Protein AF-A0A7S2QIE5-F1 (afdb_monomer_lite)

Structure (mmCIF, N/CA/C/O backbone):
data_AF-A0A7S2QIE5-F1
#
_entry.id   AF-A0A7S2QIE5-F1
#
loop_
_atom_site.group_PDB
_atom_site.id
_atom_site.type_symbol
_atom_site.label_atom_id
_atom_site.label_alt_id
_atom_site.label_comp_id
_atom_site.label_asym_id
_atom_site.label_entity_id
_atom_site.label_seq_id
_atom_site.pdbx_PDB_ins_code
_atom_site.Cartn_x
_atom_site.Cartn_y
_atom_site.Cartn_z
_atom_site.occupancy
_atom_site.B_iso_or_equiv
_atom_site.auth_seq_id
_atom_site.auth_comp_id
_atom_site.auth_asym_id
_atom_site.auth_atom_id
_atom_site.pdbx_PDB_model_num
ATOM 1 N N . GLY A 1 1 ? -18.202 -6.915 19.635 1.00 40.19 1 GLY A N 1
ATOM 2 C CA . GLY A 1 1 ? -18.181 -5.616 18.930 1.00 40.19 1 GLY A CA 1
ATOM 3 C C . GLY A 1 1 ? -17.105 -4.628 19.380 1.00 40.19 1 GLY A C 1
ATOM 4 O O . GLY A 1 1 ? -16.844 -3.708 18.628 1.00 40.19 1 GLY A O 1
ATOM 5 N N . SER A 1 2 ? -16.458 -4.774 20.550 1.00 41.25 2 SER A N 1
ATOM 6 C CA . SER A 1 2 ? -15.549 -3.734 21.092 1.00 41.25 2 SER A CA 1
ATOM 7 C C . SER A 1 2 ? -14.088 -3.796 20.584 1.00 41.25 2 SER A C 1
ATOM 9 O O . SER A 1 2 ? -13.378 -2.797 20.597 1.00 41.25 2 SER A O 1
ATOM 11 N N . MET A 1 3 ? -13.621 -4.942 20.061 1.00 35.19 3 MET A N 1
ATOM 12 C CA . MET A 1 3 ? -12.214 -5.102 19.637 1.00 35.19 3 MET A CA 1
ATOM 13 C C . MET A 1 3 ? -11.853 -4.457 18.288 1.00 35.19 3 MET A C 1
ATOM 15 O O . MET A 1 3 ? -10.676 -4.185 18.065 1.00 35.19 3 MET A O 1
ATOM 19 N N . CYS A 1 4 ? -12.815 -4.184 17.396 1.00 40.38 4 CYS A N 1
ATOM 20 C CA . CYS A 1 4 ? -12.514 -3.534 16.110 1.00 40.38 4 CYS A CA 1
ATOM 21 C C . CYS A 1 4 ? -12.055 -2.078 16.296 1.00 40.38 4 CYS A C 1
ATOM 23 O O . CYS A 1 4 ? -11.081 -1.665 15.674 1.00 40.38 4 CYS A O 1
ATOM 25 N N . CYS A 1 5 ? -12.675 -1.325 17.212 1.00 38.34 5 CYS A N 1
ATOM 26 C CA . CYS A 1 5 ? -12.341 0.088 17.418 1.00 38.34 5 CYS A CA 1
ATOM 27 C C . CYS A 1 5 ? -10.936 0.296 18.007 1.00 38.34 5 CYS A C 1
ATOM 29 O O . CYS A 1 5 ? -10.248 1.237 17.621 1.00 38.34 5 CYS A O 1
ATOM 31 N N . LEU A 1 6 ? -10.479 -0.589 18.904 1.00 41.75 6 LEU A N 1
ATOM 32 C CA . LEU A 1 6 ? -9.153 -0.451 19.521 1.00 41.75 6 LEU A CA 1
ATOM 33 C C . LEU A 1 6 ? -8.009 -0.731 18.528 1.00 41.75 6 LEU A C 1
ATOM 35 O O . LEU A 1 6 ? -6.950 -0.112 18.618 1.00 41.75 6 LEU A O 1
ATOM 39 N N . ARG A 1 7 ? -8.220 -1.641 17.564 1.00 53.22 7 ARG A N 1
ATOM 40 C CA . ARG A 1 7 ? -7.212 -1.986 16.545 1.00 53.22 7 ARG A CA 1
ATOM 41 C C . ARG A 1 7 ? -7.027 -0.873 15.510 1.00 53.22 7 ARG A C 1
ATOM 43 O O . ARG A 1 7 ? -5.888 -0.590 15.148 1.00 53.22 7 ARG A O 1
ATOM 50 N N . SER A 1 8 ? -8.101 -0.185 15.111 1.00 54.66 8 SER A N 1
ATOM 51 C CA . SER A 1 8 ? -7.998 0.981 14.217 1.00 54.66 8 SER A CA 1
ATOM 52 C C . SER A 1 8 ? -7.188 2.131 14.819 1.00 54.66 8 SER A C 1
ATOM 54 O O . SER A 1 8 ? -6.470 2.800 14.084 1.00 54.66 8 SER A O 1
ATOM 56 N N . ALA A 1 9 ? -7.251 2.351 16.137 1.00 56.84 9 ALA A N 1
ATOM 57 C CA . ALA A 1 9 ? -6.525 3.452 16.776 1.00 56.84 9 ALA A CA 1
ATOM 58 C C . ALA A 1 9 ? -4.995 3.270 16.718 1.00 56.84 9 ALA A C 1
ATOM 60 O O . ALA A 1 9 ? -4.270 4.216 16.418 1.00 56.84 9 ALA A O 1
ATOM 61 N N . LEU A 1 10 ? -4.498 2.047 16.941 1.00 59.31 10 LEU A N 1
ATOM 62 C CA . LEU A 1 10 ? -3.065 1.728 16.842 1.00 59.31 10 LEU A CA 1
ATOM 63 C C . LEU A 1 10 ? -2.545 1.828 15.400 1.00 59.31 10 LEU A C 1
ATOM 65 O O . LEU A 1 10 ? -1.467 2.377 15.172 1.00 59.31 10 LEU A O 1
ATOM 69 N N . LEU A 1 11 ? -3.328 1.348 14.428 1.00 63.69 11 LEU A N 1
ATOM 70 C CA . LEU A 1 11 ? -3.007 1.492 13.005 1.00 63.69 11 LEU A CA 1
ATOM 71 C C . LEU A 1 11 ? -2.996 2.964 12.574 1.00 63.69 11 LEU A C 1
ATOM 73 O O . LEU A 1 11 ? -2.089 3.363 11.851 1.00 63.69 11 LEU A O 1
ATOM 77 N N . GLY A 1 12 ? -3.913 3.791 13.086 1.00 63.12 12 GLY A N 1
ATOM 78 C CA . GLY A 1 12 ? -3.945 5.230 12.809 1.00 63.12 12 GLY A CA 1
ATOM 79 C C . GLY A 1 12 ? -2.652 5.957 13.199 1.00 63.12 12 GLY A C 1
ATOM 80 O O . GLY A 1 12 ? -2.097 6.695 12.387 1.00 63.12 12 GLY A O 1
ATOM 81 N N . VAL A 1 13 ? -2.112 5.687 14.394 1.00 67.81 13 VAL A N 1
ATOM 82 C CA . VAL A 1 13 ? -0.864 6.322 14.870 1.00 67.81 13 VAL A CA 1
ATOM 83 C C . VAL A 1 13 ? 0.352 5.888 14.043 1.00 67.81 13 VAL A C 1
ATOM 85 O O . VAL A 1 13 ? 1.230 6.700 13.740 1.00 67.81 13 VAL A O 1
ATOM 88 N N . LEU A 1 14 ? 0.416 4.611 13.650 1.00 67.56 14 LEU A N 1
ATOM 89 C CA . LEU A 1 14 ? 1.483 4.109 12.777 1.00 67.56 14 LEU A CA 1
ATOM 90 C C . LEU A 1 14 ? 1.396 4.717 11.374 1.00 67.56 14 LEU A C 1
ATOM 92 O O . LEU A 1 14 ? 2.421 5.074 10.793 1.00 67.56 14 LEU A O 1
ATOM 96 N N . VAL A 1 15 ? 0.178 4.881 10.858 1.00 67.50 15 V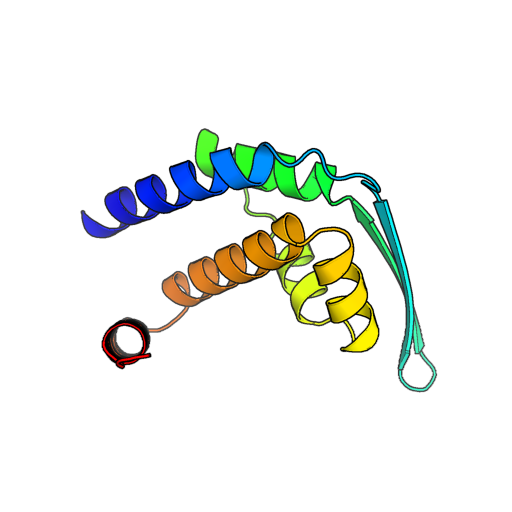AL A N 1
ATOM 97 C CA . VAL A 1 15 ? -0.081 5.497 9.555 1.00 67.50 15 VAL A CA 1
ATOM 98 C C . VAL A 1 15 ? 0.344 6.961 9.555 1.00 67.50 15 VAL A C 1
ATOM 100 O O . VAL A 1 15 ? 1.073 7.357 8.653 1.00 67.50 15 VAL A O 1
ATOM 103 N N . GLU A 1 16 ? -0.005 7.755 10.569 1.00 68.19 16 GLU A N 1
ATOM 104 C CA . GLU A 1 16 ? 0.434 9.159 10.650 1.00 68.19 16 GLU A CA 1
ATOM 105 C C . GLU A 1 16 ? 1.960 9.304 10.608 1.00 68.19 16 GLU A C 1
ATOM 107 O O . GLU A 1 16 ? 2.485 10.164 9.897 1.00 68.19 16 GLU A O 1
ATOM 112 N N . ARG A 1 17 ? 2.692 8.424 11.303 1.00 69.38 17 ARG A N 1
ATOM 113 C CA . ARG A 1 17 ? 4.163 8.433 11.263 1.00 69.38 17 ARG A CA 1
ATOM 114 C C . ARG A 1 17 ? 4.724 7.972 9.920 1.00 69.38 17 ARG A C 1
ATOM 116 O O . ARG A 1 17 ? 5.724 8.524 9.468 1.00 69.38 17 ARG A O 1
ATOM 123 N N . ALA A 1 18 ? 4.088 6.997 9.273 1.00 63.91 18 ALA A N 1
ATOM 124 C CA . ALA A 1 18 ? 4.491 6.523 7.950 1.00 63.91 18 ALA A CA 1
ATOM 125 C C . ALA A 1 18 ? 4.223 7.561 6.842 1.00 63.91 18 ALA A C 1
ATOM 127 O O . ALA A 1 18 ? 4.980 7.631 5.876 1.00 63.91 18 ALA A O 1
ATOM 128 N N . LEU A 1 19 ? 3.186 8.393 6.991 1.00 63.69 19 LEU A N 1
ATOM 129 C CA . LEU A 1 19 ? 2.831 9.460 6.045 1.00 63.69 19 LEU A CA 1
ATOM 130 C C . LEU A 1 19 ? 3.789 10.661 6.091 1.00 63.69 19 LEU A C 1
ATOM 132 O O . LEU A 1 19 ? 3.880 11.406 5.119 1.00 63.69 19 LEU A O 1
ATOM 136 N N . ALA A 1 20 ? 4.519 10.852 7.194 1.00 58.72 20 ALA A N 1
ATOM 137 C CA . ALA A 1 20 ? 5.486 11.942 7.338 1.00 58.72 20 ALA A CA 1
ATOM 138 C C . ALA A 1 20 ? 6.780 11.731 6.526 1.00 58.72 20 ALA A C 1
ATOM 140 O O . ALA A 1 20 ? 7.585 12.653 6.389 1.00 58.72 20 ALA A O 1
ATOM 141 N N . GLN A 1 21 ? 6.992 10.537 5.965 1.00 61.84 21 GLN A N 1
ATOM 142 C CA . GLN A 1 21 ? 8.075 10.290 5.020 1.00 61.84 21 GLN A CA 1
ATOM 143 C C . GLN A 1 21 ? 7.614 10.742 3.634 1.00 61.84 21 GLN A C 1
ATOM 145 O O . GLN A 1 21 ? 6.968 9.989 2.914 1.00 61.84 21 GLN A O 1
ATOM 150 N N . ALA A 1 22 ? 7.906 11.994 3.278 1.00 50.91 22 ALA A N 1
ATOM 151 C CA . ALA A 1 22 ? 7.654 12.527 1.943 1.00 50.91 22 ALA A CA 1
ATOM 152 C C . ALA A 1 22 ? 8.339 11.636 0.889 1.00 50.91 22 ALA A C 1
ATOM 154 O O . ALA A 1 22 ? 9.559 11.656 0.733 1.00 50.91 22 ALA A O 1
ATOM 155 N N . THR A 1 23 ? 7.559 10.805 0.199 1.00 58.75 23 THR A N 1
ATOM 156 C CA . THR A 1 23 ? 8.081 9.809 -0.741 1.00 58.75 23 THR A CA 1
ATOM 157 C C . THR A 1 23 ? 8.352 10.445 -2.093 1.00 58.75 23 THR A C 1
ATOM 159 O O . THR A 1 23 ? 7.424 10.731 -2.853 1.00 58.75 23 THR A O 1
ATOM 162 N N . TYR A 1 24 ? 9.634 10.662 -2.382 1.00 53.50 24 TYR A N 1
ATOM 163 C CA . TYR A 1 24 ? 10.138 10.929 -3.723 1.00 53.50 24 TYR A CA 1
ATOM 164 C C . TYR A 1 24 ? 11.049 9.758 -4.136 1.00 53.50 24 TYR A C 1
ATOM 166 O O . TYR A 1 24 ? 11.963 9.437 -3.376 1.00 53.50 24 TYR A O 1
ATOM 174 N N . PRO A 1 25 ? 10.838 9.115 -5.300 1.00 68.44 25 PRO A N 1
ATOM 175 C CA . PRO A 1 25 ? 9.814 9.415 -6.299 1.00 68.44 25 PRO A CA 1
ATOM 176 C C . PRO A 1 25 ? 8.402 9.016 -5.840 1.00 68.44 25 PRO A C 1
ATOM 178 O O . PRO A 1 25 ? 8.203 8.040 -5.119 1.00 68.44 25 PRO A O 1
ATOM 181 N N . SER A 1 26 ? 7.410 9.802 -6.258 1.00 82.50 26 SER A N 1
ATOM 182 C CA . SER A 1 26 ? 5.996 9.557 -5.954 1.00 82.50 26 SER A CA 1
ATOM 183 C C . SER A 1 26 ? 5.335 8.595 -6.939 1.00 82.50 26 SER A C 1
ATOM 185 O O . SER A 1 26 ? 4.263 8.076 -6.631 1.00 82.50 26 SER A O 1
ATOM 187 N N . GLU A 1 27 ? 5.953 8.350 -8.096 1.00 91.38 27 GLU A N 1
ATOM 188 C CA . GLU A 1 27 ? 5.454 7.485 -9.163 1.00 91.38 27 GLU A CA 1
ATOM 189 C C . GLU A 1 27 ? 6.499 6.435 -9.546 1.00 91.38 27 GLU A C 1
ATOM 191 O O . GLU A 1 27 ? 7.664 6.750 -9.780 1.00 91.38 27 GLU A O 1
ATOM 196 N N . PHE A 1 28 ? 6.055 5.186 -9.638 1.00 90.69 28 PHE A N 1
ATOM 197 C CA . PHE A 1 28 ? 6.853 4.037 -10.040 1.00 90.69 28 PHE A CA 1
ATOM 198 C C . PHE A 1 28 ? 6.231 3.415 -11.278 1.00 90.69 28 PHE A C 1
ATOM 200 O O . PHE A 1 28 ? 5.019 3.196 -11.315 1.00 90.69 28 PHE A O 1
ATOM 207 N N . ARG A 1 29 ? 7.050 3.104 -12.281 1.00 94.06 29 ARG A N 1
ATOM 208 C CA . ARG A 1 29 ? 6.612 2.401 -13.486 1.00 94.06 29 ARG A CA 1
ATOM 209 C C . ARG A 1 29 ? 7.288 1.041 -13.538 1.00 94.06 29 ARG A C 1
ATOM 211 O O . ARG A 1 29 ? 8.509 0.955 -13.517 1.00 94.06 29 ARG A O 1
ATOM 218 N N . PHE A 1 30 ? 6.477 0.000 -13.636 1.00 92.62 30 PHE A N 1
ATOM 219 C CA . PHE A 1 30 ? 6.915 -1.383 -13.705 1.00 92.62 30 PHE A CA 1
ATOM 220 C C . PHE A 1 30 ? 6.492 -1.966 -15.044 1.00 92.62 30 PHE A C 1
ATOM 222 O O . PHE A 1 30 ? 5.328 -1.855 -15.425 1.00 92.62 30 PHE A O 1
ATOM 229 N N . SER A 1 31 ? 7.439 -2.594 -15.732 1.00 94.00 31 SER A N 1
ATOM 230 C CA . SER A 1 31 ? 7.208 -3.308 -16.983 1.00 94.00 31 SER A CA 1
ATOM 231 C C . SER A 1 31 ? 7.841 -4.692 -16.879 1.00 94.00 31 SER A C 1
ATOM 233 O O . SER A 1 31 ? 9.063 -4.788 -16.741 1.00 94.00 31 SER A O 1
ATOM 235 N N . TRP A 1 32 ? 7.046 -5.757 -16.925 1.00 92.06 32 TRP A N 1
ATOM 236 C CA . TRP A 1 32 ? 7.561 -7.132 -16.948 1.00 92.06 32 TRP A CA 1
ATOM 237 C C . TRP A 1 32 ? 6.700 -8.016 -17.846 1.00 92.06 32 TRP A C 1
ATOM 239 O O . TRP A 1 32 ? 5.540 -7.710 -18.097 1.00 92.06 32 TRP A O 1
ATOM 249 N N . CYS A 1 33 ? 7.255 -9.128 -18.325 1.00 91.75 33 CYS A N 1
ATOM 250 C CA . CYS A 1 33 ? 6.516 -10.093 -19.136 1.00 91.75 33 CYS A CA 1
ATOM 251 C C . CYS A 1 33 ? 6.488 -11.464 -18.450 1.00 91.75 33 CYS A C 1
ATOM 253 O O . CYS A 1 33 ? 7.462 -11.866 -17.809 1.00 91.75 33 CYS A O 1
ATOM 255 N N . LEU A 1 34 ? 5.368 -12.173 -18.581 1.00 89.38 34 LEU A N 1
ATOM 256 C CA . LEU A 1 34 ? 5.166 -13.538 -18.102 1.00 89.38 34 LEU A CA 1
ATOM 257 C C . LEU A 1 34 ? 4.680 -14.391 -19.282 1.00 89.38 34 LEU A C 1
ATOM 259 O O . LEU A 1 34 ? 3.532 -14.295 -19.706 1.00 89.38 34 LEU A O 1
ATOM 263 N N . GLY A 1 35 ? 5.570 -15.212 -19.846 1.00 93.75 35 GLY A N 1
ATOM 264 C CA . GLY A 1 35 ? 5.279 -15.946 -21.080 1.00 93.75 35 GLY A CA 1
ATOM 265 C C . GLY A 1 35 ? 5.183 -15.006 -22.286 1.00 93.75 35 GLY A C 1
ATOM 266 O O . GLY A 1 35 ? 6.127 -14.273 -22.569 1.00 93.75 35 GLY A O 1
ATOM 267 N N . SER A 1 36 ? 4.054 -15.038 -22.998 1.00 96.31 36 SER A N 1
ATOM 268 C CA . SER A 1 36 ? 3.766 -14.163 -24.146 1.00 96.31 36 SER A CA 1
ATOM 269 C C . SER A 1 36 ? 3.079 -12.847 -23.771 1.00 96.31 36 SER A C 1
ATOM 271 O O . SER A 1 36 ? 2.832 -12.021 -24.646 1.00 96.31 36 SER A O 1
ATOM 273 N N . GLU A 1 37 ? 2.727 -12.659 -22.499 1.00 94.56 37 GLU A N 1
ATOM 274 C CA . GLU A 1 37 ? 2.014 -11.474 -22.027 1.00 94.56 37 GLU A CA 1
ATOM 275 C C . GLU A 1 37 ? 2.979 -10.494 -21.365 1.00 94.56 37 GLU A C 1
ATOM 277 O O . GLU A 1 37 ? 3.806 -10.887 -20.542 1.00 94.56 37 GLU A O 1
ATOM 282 N N . CYS A 1 38 ? 2.853 -9.212 -21.703 1.00 93.06 38 CYS A N 1
ATOM 283 C CA . CYS A 1 38 ? 3.614 -8.130 -21.090 1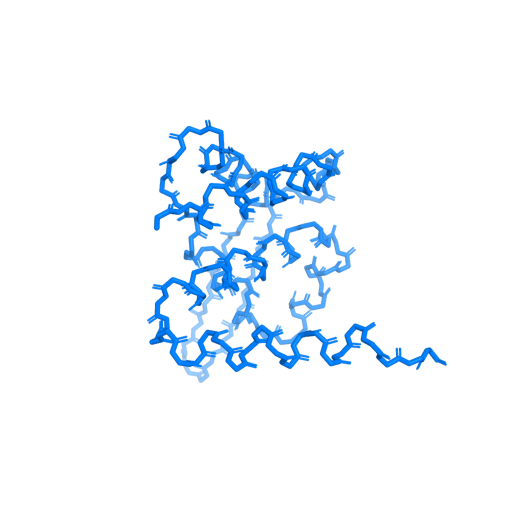.00 93.06 38 CYS A CA 1
ATOM 284 C C . CYS A 1 38 ? 2.682 -7.200 -20.316 1.00 93.06 38 CYS A C 1
ATOM 286 O O . CYS A 1 38 ? 1.595 -6.852 -20.775 1.00 93.06 38 CYS A O 1
ATOM 288 N N . TYR A 1 39 ? 3.134 -6.810 -19.133 1.00 90.38 39 TYR A N 1
ATOM 289 C CA . TYR A 1 39 ? 2.402 -6.030 -18.155 1.00 90.38 39 TYR A CA 1
ATOM 290 C C . TYR A 1 39 ? 3.140 -4.718 -17.929 1.00 90.38 39 TYR A C 1
ATOM 292 O O . TYR A 1 39 ? 4.285 -4.721 -17.484 1.00 90.38 39 TYR A O 1
ATOM 300 N N . ASP A 1 40 ? 2.459 -3.609 -18.207 1.00 94.31 40 ASP A N 1
ATOM 301 C CA . ASP A 1 40 ? 2.908 -2.257 -17.890 1.00 94.31 40 ASP A CA 1
ATOM 302 C C . ASP A 1 40 ? 1.980 -1.668 -16.829 1.00 94.31 40 ASP A C 1
ATOM 304 O O . ASP A 1 40 ? 0.775 -1.521 -17.051 1.00 94.31 40 ASP A O 1
ATOM 308 N N . HIS A 1 41 ? 2.528 -1.312 -15.671 1.00 92.44 41 HIS A N 1
ATOM 309 C CA . HIS A 1 41 ? 1.756 -0.699 -14.598 1.00 92.44 41 HIS A CA 1
ATOM 310 C C . HIS A 1 41 ? 2.504 0.479 -13.983 1.00 92.44 41 HIS A C 1
ATOM 312 O O . HIS A 1 41 ? 3.681 0.388 -13.643 1.00 92.44 41 HIS A O 1
ATOM 318 N N . THR A 1 42 ? 1.780 1.574 -13.764 1.00 94.19 42 THR A N 1
ATOM 319 C CA . THR A 1 42 ? 2.258 2.718 -12.982 1.00 94.19 42 THR A CA 1
ATOM 320 C C . THR A 1 42 ? 1.565 2.755 -11.623 1.00 94.19 42 THR A C 1
ATOM 322 O O . THR A 1 42 ? 0.340 2.638 -11.558 1.00 94.19 42 THR A O 1
ATOM 325 N N . ILE A 1 43 ? 2.326 2.912 -10.543 1.00 91.81 43 ILE A N 1
ATOM 326 C CA . ILE A 1 43 ? 1.810 3.117 -9.186 1.00 91.81 43 ILE A CA 1
ATOM 327 C C . ILE A 1 43 ? 2.222 4.506 -8.714 1.00 91.81 43 ILE A C 1
ATOM 329 O O . ILE A 1 43 ? 3.395 4.852 -8.783 1.00 91.81 43 ILE A O 1
ATOM 333 N N . SER A 1 44 ? 1.281 5.265 -8.153 1.00 92.25 44 SER A N 1
ATOM 334 C CA . SER A 1 44 ? 1.603 6.472 -7.390 1.00 92.25 44 SER A CA 1
ATOM 335 C C . SER A 1 44 ? 1.593 6.170 -5.889 1.00 92.25 44 SER A C 1
ATOM 337 O O . SER A 1 44 ? 0.531 5.937 -5.302 1.00 92.25 44 SER A O 1
ATOM 339 N N . ALA A 1 45 ? 2.770 6.177 -5.258 1.00 91.12 45 ALA A N 1
ATOM 340 C CA . ALA A 1 45 ? 2.919 5.965 -3.819 1.00 91.12 45 ALA A CA 1
ATOM 341 C C . ALA A 1 45 ? 2.241 7.079 -3.008 1.00 91.12 45 ALA A C 1
ATOM 343 O O . ALA A 1 45 ? 1.551 6.790 -2.031 1.00 91.12 45 ALA A O 1
ATOM 344 N N . ALA A 1 46 ? 2.343 8.330 -3.468 1.00 89.56 46 ALA A N 1
ATOM 345 C CA . ALA A 1 46 ? 1.668 9.465 -2.840 1.00 89.56 46 ALA A CA 1
ATOM 346 C C . ALA A 1 46 ? 0.138 9.306 -2.880 1.00 89.56 46 ALA A C 1
ATOM 348 O O . ALA A 1 46 ? -0.548 9.508 -1.877 1.00 89.56 46 ALA A O 1
ATOM 349 N N . HIS A 1 47 ? -0.419 8.875 -4.017 1.00 91.94 47 HIS A N 1
ATOM 350 C CA . HIS A 1 47 ? -1.860 8.646 -4.123 1.00 91.94 47 HIS A CA 1
ATOM 351 C C . HIS A 1 47 ? -2.321 7.483 -3.228 1.00 91.94 47 HIS A C 1
ATOM 353 O O . HIS A 1 47 ? -3.371 7.570 -2.588 1.00 91.94 47 HIS A O 1
ATOM 359 N N . PHE A 1 48 ? -1.531 6.412 -3.132 1.00 93.19 48 PHE A N 1
ATOM 360 C CA . PHE A 1 48 ? -1.811 5.302 -2.222 1.00 93.19 48 PHE A CA 1
ATOM 361 C C . PHE A 1 48 ? -1.837 5.748 -0.755 1.00 93.19 48 PHE A C 1
ATOM 363 O O . PHE A 1 48 ? -2.802 5.461 -0.045 1.00 93.19 48 PHE A O 1
ATOM 370 N N . GLN A 1 49 ? -0.831 6.513 -0.330 1.00 90.06 49 GLN A N 1
ATOM 371 C CA . GLN A 1 49 ? -0.743 7.097 1.009 1.00 90.06 49 GLN A CA 1
ATOM 372 C C . GLN A 1 49 ? -1.957 7.978 1.339 1.00 90.06 49 GLN A C 1
ATOM 374 O O . GLN A 1 49 ? -2.593 7.776 2.372 1.00 90.06 49 GLN A O 1
ATOM 379 N N . LEU A 1 50 ? -2.351 8.883 0.436 1.00 90.62 50 LEU A N 1
ATOM 380 C CA . LEU A 1 50 ? -3.543 9.724 0.615 1.00 90.62 50 LEU A CA 1
ATOM 381 C C . LEU A 1 50 ? -4.831 8.896 0.735 1.00 90.62 50 LEU A C 1
ATOM 383 O O . LEU A 1 50 ? -5.714 9.213 1.536 1.00 90.62 50 LEU A O 1
ATOM 387 N N . ARG A 1 51 ? -4.959 7.811 -0.038 1.00 93.94 51 ARG A N 1
ATOM 388 C CA . ARG A 1 51 ? -6.121 6.911 0.048 1.00 93.94 51 ARG A CA 1
ATOM 389 C C . ARG A 1 51 ? -6.152 6.131 1.354 1.00 93.94 51 ARG A C 1
ATOM 391 O O . ARG A 1 51 ? -7.233 5.971 1.915 1.00 93.94 51 ARG A O 1
ATOM 398 N N . ILE A 1 52 ? -4.998 5.689 1.847 1.00 92.06 52 ILE A N 1
ATOM 399 C CA . ILE A 1 52 ? -4.872 5.075 3.172 1.00 92.06 52 ILE A CA 1
ATOM 400 C C . ILE A 1 52 ? -5.245 6.073 4.267 1.00 92.06 52 ILE A C 1
ATOM 402 O O . ILE A 1 52 ? -6.058 5.753 5.131 1.00 92.06 52 ILE A O 1
ATOM 406 N N . GLN A 1 53 ? -4.718 7.296 4.205 1.00 89.75 53 GLN A N 1
ATOM 407 C CA . GLN A 1 53 ? -5.055 8.343 5.164 1.00 89.75 53 GLN A CA 1
ATOM 408 C C . GLN A 1 53 ? -6.567 8.576 5.197 1.00 89.75 53 GLN A C 1
ATOM 410 O O . GLN A 1 53 ? -7.174 8.606 6.263 1.00 89.75 53 GLN A O 1
ATOM 415 N N . ARG A 1 54 ? -7.200 8.672 4.024 1.00 92.56 54 ARG A N 1
ATOM 416 C CA . ARG A 1 54 ? -8.650 8.843 3.912 1.00 92.56 54 ARG A CA 1
ATOM 417 C C . ARG A 1 54 ? -9.430 7.619 4.412 1.00 92.56 54 ARG A C 1
ATOM 419 O O . ARG A 1 54 ? -10.500 7.790 4.991 1.00 92.56 54 ARG A O 1
ATOM 426 N N . TYR A 1 55 ? -8.921 6.402 4.210 1.00 93.88 55 TYR A N 1
ATOM 427 C CA . TYR A 1 55 ? -9.513 5.184 4.774 1.00 93.88 55 TYR A CA 1
ATOM 428 C C . TYR A 1 55 ? -9.572 5.265 6.302 1.00 93.88 55 TYR A C 1
ATOM 430 O O . TYR A 1 55 ? -10.658 5.141 6.861 1.00 93.88 55 TYR A O 1
ATOM 438 N N . TYR A 1 56 ? -8.457 5.574 6.966 1.00 89.75 56 TYR A N 1
ATOM 439 C CA . TYR A 1 56 ? -8.428 5.641 8.431 1.00 89.75 56 TYR A CA 1
ATOM 440 C C . TYR A 1 56 ? -9.097 6.894 9.011 1.00 89.75 56 TYR A C 1
ATOM 442 O O . TYR A 1 56 ? -9.681 6.817 10.087 1.00 89.75 56 TYR A O 1
ATOM 450 N N . ALA A 1 57 ? -9.059 8.032 8.312 1.00 89.62 57 ALA A N 1
ATOM 451 C CA . ALA A 1 57 ? -9.633 9.281 8.813 1.00 89.62 57 ALA A CA 1
ATOM 452 C C . ALA A 1 57 ? -11.163 9.344 8.684 1.00 89.62 57 ALA A C 1
ATOM 454 O O . ALA A 1 57 ? -11.831 9.878 9.565 1.00 89.62 57 ALA A O 1
ATOM 455 N N . VAL A 1 58 ? -11.726 8.844 7.576 1.00 94.38 58 VAL A N 1
ATOM 456 C CA . VAL A 1 58 ? -13.164 8.997 7.271 1.00 94.38 58 VAL A CA 1
ATOM 457 C C . VAL A 1 58 ? -13.856 7.695 6.860 1.00 94.38 58 VAL A C 1
ATOM 459 O O . VAL A 1 58 ? -14.984 7.735 6.376 1.00 94.38 58 VAL A O 1
ATOM 462 N N . GLY A 1 59 ? -13.201 6.540 7.001 1.00 92.06 59 GLY A N 1
ATOM 463 C CA . GLY A 1 59 ? -13.781 5.245 6.626 1.00 92.06 59 GLY A CA 1
ATOM 464 C C . GLY A 1 59 ? -13.985 5.071 5.117 1.00 92.06 59 GLY A C 1
ATOM 465 O O . GLY A 1 59 ? -14.922 4.397 4.693 1.00 92.06 59 GLY A O 1
ATOM 466 N N . ALA A 1 60 ? -13.158 5.709 4.278 1.00 94.69 60 ALA A N 1
ATOM 467 C CA . ALA A 1 60 ? -13.250 5.559 2.821 1.00 94.69 60 ALA A CA 1
ATOM 468 C C . ALA A 1 60 ? -12.919 4.129 2.349 1.00 94.69 60 ALA A C 1
ATOM 470 O O . ALA A 1 60 ? -12.477 3.285 3.110 1.00 94.69 60 ALA A O 1
ATOM 471 N N . ARG A 1 61 ? -13.094 3.818 1.061 1.00 94.19 61 ARG A N 1
ATOM 472 C CA . ARG A 1 61 ? -12.743 2.482 0.551 1.00 94.19 61 ARG A CA 1
ATOM 473 C C . ARG A 1 61 ? -11.216 2.249 0.592 1.00 94.19 61 ARG A C 1
ATOM 475 O O . ARG A 1 61 ? -10.494 3.041 -0.026 1.00 94.19 61 ARG A O 1
ATOM 482 N N . PRO A 1 62 ? -10.720 1.152 1.200 1.00 94.81 62 PRO A N 1
ATOM 483 C CA . PRO A 1 62 ? -9.288 0.875 1.265 1.00 94.81 62 PRO A CA 1
ATOM 484 C C . PRO A 1 62 ? -8.701 0.568 -0.128 1.00 94.81 62 PRO A C 1
ATOM 486 O O . PRO A 1 62 ? -9.357 -0.094 -0.944 1.00 94.81 62 PRO A O 1
ATOM 489 N N . PRO A 1 63 ? -7.469 1.021 -0.435 1.00 95.81 63 PRO A N 1
ATOM 490 C CA . PRO A 1 63 ? -6.778 0.745 -1.700 1.00 95.81 63 PRO A CA 1
ATOM 491 C C . PRO A 1 63 ? -6.184 -0.677 -1.751 1.00 95.81 63 PRO A C 1
ATOM 493 O O . PRO A 1 63 ? -4.980 -0.874 -1.901 1.00 95.81 63 PRO A O 1
ATOM 496 N N . LEU A 1 64 ? -7.035 -1.700 -1.608 1.00 95.56 64 LEU A N 1
ATOM 497 C CA . LEU A 1 64 ? -6.596 -3.102 -1.566 1.00 95.56 64 LEU A CA 1
ATOM 498 C C . LEU A 1 64 ? -5.979 -3.584 -2.881 1.00 95.56 64 LEU A C 1
ATOM 500 O O . LEU A 1 64 ? -5.110 -4.448 -2.857 1.00 95.56 64 LEU A O 1
ATOM 504 N N . LYS A 1 65 ? -6.407 -3.032 -4.022 1.00 94.19 65 LYS A N 1
ATOM 505 C CA . LYS A 1 65 ? -5.880 -3.424 -5.334 1.00 94.19 65 LYS A CA 1
ATOM 506 C C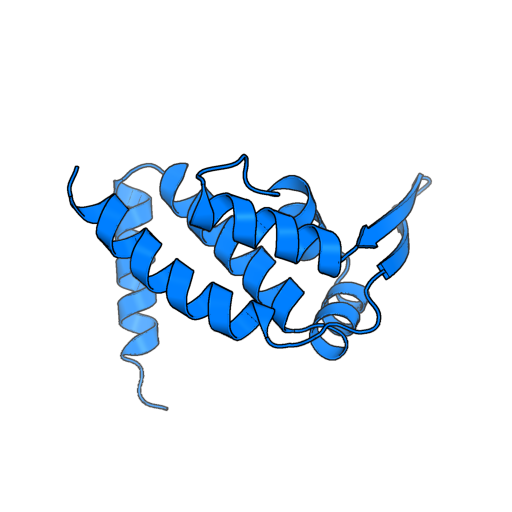 . LYS A 1 65 ? -4.403 -3.054 -5.453 1.00 94.19 65 LYS A C 1
ATOM 508 O O . LYS A 1 65 ? -3.599 -3.880 -5.866 1.00 94.19 65 LYS A O 1
ATOM 513 N N . GLU A 1 66 ? -4.056 -1.832 -5.069 1.00 94.25 66 GLU A N 1
ATOM 514 C CA . GLU A 1 66 ? -2.690 -1.317 -5.098 1.00 94.25 66 GLU A CA 1
ATOM 515 C C . GLU A 1 66 ? -1.800 -2.037 -4.081 1.00 94.25 66 GLU A C 1
ATOM 517 O O . GLU A 1 66 ? -0.664 -2.386 -4.399 1.00 94.25 66 GLU A O 1
ATOM 522 N N . ALA A 1 67 ? -2.333 -2.317 -2.887 1.00 95.38 67 ALA A N 1
ATOM 523 C CA . ALA A 1 67 ? -1.614 -3.072 -1.867 1.00 95.38 67 ALA A CA 1
ATOM 524 C C . ALA A 1 67 ? -1.327 -4.513 -2.317 1.00 95.38 67 ALA A C 1
ATOM 526 O O . ALA A 1 67 ? -0.196 -4.981 -2.200 1.00 95.38 67 ALA A O 1
ATOM 527 N N . LEU A 1 68 ? -2.331 -5.196 -2.884 1.00 95.19 68 LEU A N 1
ATOM 528 C CA . LEU A 1 68 ? -2.168 -6.541 -3.434 1.00 95.19 68 LEU A CA 1
ATOM 529 C C . LEU A 1 68 ? -1.139 -6.539 -4.558 1.00 95.19 68 LEU A C 1
ATOM 531 O O . LEU A 1 68 ? -0.229 -7.359 -4.552 1.00 95.19 68 LEU A O 1
ATOM 535 N N . PHE A 1 69 ? -1.251 -5.578 -5.475 1.00 92.44 69 PHE A N 1
ATOM 536 C CA . PHE A 1 69 ? -0.321 -5.437 -6.582 1.00 92.44 69 PHE A CA 1
ATOM 537 C C . PHE A 1 69 ? 1.127 -5.334 -6.091 1.00 92.44 69 PHE A C 1
ATOM 539 O O . PHE A 1 69 ? 1.966 -6.127 -6.514 1.00 92.44 69 PHE A O 1
ATOM 546 N N . ALA A 1 70 ? 1.391 -4.444 -5.130 1.00 92.69 70 ALA A N 1
ATOM 547 C CA . ALA A 1 70 ? 2.704 -4.270 -4.514 1.00 92.69 70 ALA A CA 1
ATOM 548 C C . ALA A 1 70 ? 3.274 -5.568 -3.919 1.00 92.69 70 ALA A C 1
ATOM 550 O O . ALA A 1 70 ? 4.448 -5.874 -4.119 1.00 92.69 70 ALA A O 1
ATOM 551 N N . ALA A 1 71 ? 2.438 -6.346 -3.226 1.00 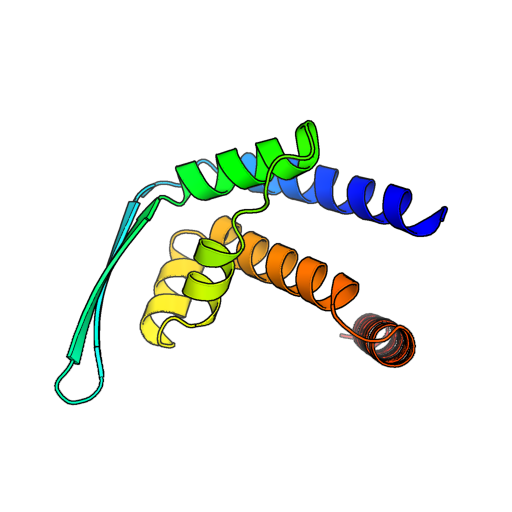93.12 71 ALA A N 1
ATOM 552 C CA . ALA A 1 71 ? 2.834 -7.616 -2.618 1.00 93.12 71 ALA A CA 1
ATOM 553 C C . ALA A 1 71 ? 3.042 -8.747 -3.644 1.00 93.12 71 ALA A C 1
ATOM 555 O O . ALA A 1 71 ? 3.756 -9.709 -3.368 1.00 93.12 71 ALA A O 1
ATOM 556 N N . THR A 1 72 ? 2.427 -8.643 -4.825 1.00 91.62 72 THR A N 1
ATOM 557 C CA . THR A 1 72 ? 2.526 -9.641 -5.907 1.00 91.62 72 THR A CA 1
ATOM 558 C C . THR A 1 72 ? 3.568 -9.311 -6.976 1.00 91.62 72 THR A C 1
ATOM 560 O O . THR A 1 72 ? 3.765 -10.105 -7.894 1.00 91.62 72 THR A O 1
ATOM 563 N N . LEU A 1 73 ? 4.243 -8.161 -6.879 1.00 90.50 73 LEU A N 1
ATOM 564 C CA . LEU A 1 73 ? 5.314 -7.795 -7.808 1.00 90.50 73 LEU A CA 1
ATOM 565 C C . LEU A 1 73 ? 6.425 -8.861 -7.818 1.00 90.50 73 LEU A C 1
ATOM 567 O O . LEU A 1 73 ? 6.685 -9.477 -6.785 1.00 90.50 73 LEU A O 1
ATOM 571 N N . PRO A 1 74 ? 7.143 -9.069 -8.934 1.00 91.62 74 PRO A N 1
ATOM 572 C CA . PRO A 1 74 ? 8.317 -9.933 -8.921 1.00 91.62 74 PRO A CA 1
ATOM 573 C C . PRO A 1 74 ? 9.355 -9.478 -7.869 1.00 91.62 74 PRO A C 1
ATOM 575 O O . PRO A 1 74 ? 9.542 -8.271 -7.680 1.00 91.62 74 PRO A O 1
ATOM 578 N N . PRO A 1 75 ? 10.093 -10.407 -7.224 1.00 93.19 75 PRO A N 1
ATOM 579 C CA . PRO A 1 75 ? 11.064 -10.090 -6.172 1.00 93.19 75 PRO A CA 1
ATOM 580 C C . PRO A 1 75 ? 12.057 -8.945 -6.453 1.00 93.19 75 PRO A C 1
ATOM 582 O O . PRO A 1 75 ? 12.336 -8.192 -5.517 1.00 93.19 75 PRO A O 1
ATOM 585 N N . PRO A 1 76 ? 12.613 -8.759 -7.674 1.00 92.62 76 PRO A N 1
ATOM 586 C CA . PRO A 1 76 ? 13.493 -7.616 -7.934 1.00 92.62 76 PRO A CA 1
ATOM 587 C C . PRO A 1 76 ? 12.787 -6.265 -7.741 1.00 92.62 76 PRO A C 1
ATOM 589 O O . PRO A 1 76 ? 13.360 -5.374 -7.118 1.00 92.62 76 PRO A O 1
ATOM 592 N N . TYR A 1 77 ? 11.532 -6.137 -8.177 1.00 92.81 77 TYR A N 1
ATOM 593 C CA . TYR A 1 77 ? 10.760 -4.899 -8.034 1.00 92.81 77 TYR A CA 1
ATOM 594 C C . TYR A 1 77 ? 10.279 -4.678 -6.602 1.00 92.81 77 TYR A C 1
ATOM 596 O O . TYR A 1 77 ? 10.249 -3.542 -6.139 1.00 92.81 77 TYR A O 1
ATOM 604 N N . GLN A 1 78 ? 9.956 -5.749 -5.867 1.00 91.69 78 GLN A N 1
ATOM 605 C CA . GLN A 1 78 ? 9.645 -5.626 -4.439 1.00 91.69 78 GLN A CA 1
ATOM 606 C C . GLN A 1 78 ? 10.831 -5.057 -3.660 1.00 91.69 78 GLN A C 1
ATOM 608 O O . GLN A 1 78 ? 10.655 -4.178 -2.819 1.00 91.69 78 GLN A O 1
ATOM 613 N N . LYS A 1 79 ? 12.051 -5.529 -3.960 1.00 92.56 79 LYS A N 1
ATOM 614 C CA . LYS A 1 79 ? 13.269 -4.974 -3.366 1.00 92.56 79 LYS A CA 1
ATOM 615 C C . LYS A 1 79 ? 13.404 -3.501 -3.732 1.00 92.56 79 LYS A C 1
ATOM 617 O O . LYS A 1 79 ? 13.504 -2.679 -2.831 1.00 92.56 79 LYS A O 1
ATOM 622 N N . GLU A 1 80 ? 13.362 -3.155 -5.014 1.00 91.00 80 GLU A N 1
ATOM 623 C CA . GLU A 1 80 ? 13.476 -1.761 -5.464 1.00 91.00 80 GLU A CA 1
ATOM 624 C C . GLU A 1 80 ? 12.469 -0.832 -4.767 1.00 91.00 80 GLU A C 1
ATOM 626 O O . GLU A 1 80 ? 12.834 0.247 -4.297 1.00 91.00 80 GLU A O 1
ATOM 631 N N . LEU A 1 81 ? 11.224 -1.282 -4.618 1.00 90.25 81 LEU A N 1
ATOM 632 C CA . LEU A 1 81 ? 10.174 -0.541 -3.931 1.00 90.25 81 LEU A CA 1
ATOM 633 C C . LEU A 1 81 ? 10.433 -0.408 -2.426 1.00 90.25 81 LEU A C 1
ATOM 635 O O . LEU A 1 81 ? 10.175 0.644 -1.849 1.00 90.25 81 LEU A O 1
ATOM 639 N N . LEU A 1 82 ? 10.981 -1.443 -1.787 1.00 90.25 82 LEU A N 1
ATOM 640 C CA . LEU A 1 82 ? 11.367 -1.404 -0.377 1.00 90.25 82 LEU A CA 1
ATOM 641 C C . LEU A 1 82 ? 12.531 -0.432 -0.128 1.00 90.25 82 LEU A C 1
ATOM 643 O O . LEU A 1 82 ? 12.518 0.279 0.873 1.00 90.25 82 LEU A O 1
ATOM 647 N N . TRP A 1 83 ? 13.513 -0.380 -1.032 1.00 89.69 83 TRP A N 1
ATOM 648 C CA . TRP A 1 83 ? 14.671 0.517 -0.923 1.00 89.69 83 TRP A CA 1
ATOM 649 C C . TRP A 1 83 ? 14.324 1.976 -1.232 1.00 89.69 83 TRP A C 1
ATOM 651 O O . TRP A 1 83 ? 14.852 2.881 -0.592 1.00 89.69 83 TRP A O 1
ATOM 661 N N . SER A 1 84 ? 13.443 2.212 -2.204 1.00 89.12 84 SER A N 1
ATOM 662 C CA . SER A 1 84 ? 13.0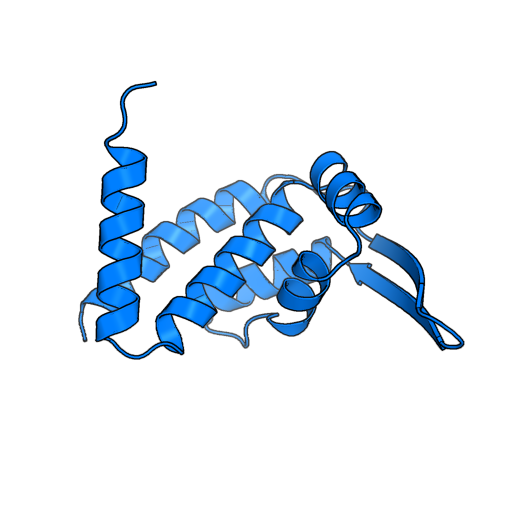43 3.563 -2.613 1.00 89.12 84 SER A CA 1
ATOM 663 C C . SER A 1 84 ? 11.939 4.149 -1.731 1.00 89.12 84 SER A C 1
ATOM 665 O O . SER A 1 84 ? 11.933 5.347 -1.455 1.00 89.12 84 SER A O 1
ATOM 667 N N . CYS A 1 85 ? 11.000 3.316 -1.280 1.00 89.50 85 CYS A N 1
ATOM 668 C CA . CYS A 1 85 ? 9.789 3.737 -0.589 1.00 89.50 85 CYS A CA 1
ATOM 669 C C . CYS A 1 85 ? 9.339 2.676 0.439 1.00 89.50 85 CYS A C 1
ATOM 671 O O . CYS A 1 85 ? 8.310 2.007 0.267 1.00 89.50 85 CYS A O 1
ATOM 673 N N . PRO A 1 86 ? 10.085 2.508 1.547 1.00 89.38 86 PRO A N 1
ATOM 674 C CA . PRO A 1 86 ? 9.783 1.476 2.538 1.00 89.38 86 PRO A CA 1
ATOM 675 C C . PRO A 1 86 ? 8.397 1.666 3.163 1.00 89.38 86 PRO A C 1
ATOM 677 O O . PRO A 1 86 ? 7.676 0.689 3.365 1.00 89.38 86 PRO A O 1
ATOM 680 N N . GLY A 1 87 ? 7.981 2.919 3.390 1.00 88.19 87 GLY A N 1
ATOM 681 C CA . GLY A 1 87 ? 6.660 3.246 3.926 1.00 88.19 87 GLY A CA 1
ATOM 682 C C . GLY A 1 87 ? 5.514 2.699 3.072 1.00 88.19 87 GLY A C 1
ATOM 683 O O . GLY A 1 87 ? 4.565 2.143 3.617 1.00 88.19 87 GLY A O 1
ATOM 684 N N . PHE A 1 88 ? 5.613 2.770 1.740 1.00 90.50 88 PHE A N 1
ATOM 685 C CA . PHE A 1 88 ? 4.598 2.200 0.848 1.00 90.50 88 PHE A CA 1
ATOM 686 C C . PHE A 1 88 ? 4.505 0.679 0.997 1.00 90.50 88 PHE A C 1
ATOM 688 O O . PHE A 1 88 ? 3.409 0.144 1.164 1.00 90.50 88 PHE A O 1
ATOM 695 N N . SER A 1 89 ? 5.650 -0.008 0.992 1.00 91.50 89 SER A N 1
ATOM 696 C CA . SER A 1 89 ? 5.702 -1.469 1.115 1.00 91.50 89 SER A CA 1
ATOM 697 C C . SER A 1 89 ? 5.138 -1.939 2.455 1.00 91.50 89 SER A C 1
ATOM 699 O O . SER A 1 89 ? 4.319 -2.858 2.491 1.00 91.50 89 SER A O 1
ATOM 701 N N . VAL A 1 90 ? 5.518 -1.281 3.553 1.00 91.50 90 VAL A N 1
ATOM 702 C CA . VAL A 1 90 ? 5.010 -1.592 4.897 1.00 91.50 90 VAL A CA 1
ATOM 703 C C . VAL A 1 90 ? 3.502 -1.359 4.974 1.00 91.50 90 VAL A C 1
ATOM 705 O O . VAL A 1 90 ? 2.770 -2.248 5.407 1.00 91.50 90 VAL A O 1
ATOM 708 N N . LEU A 1 91 ? 3.013 -0.208 4.502 1.00 91.81 91 LEU A N 1
ATOM 709 C CA . LEU A 1 91 ? 1.583 0.111 4.513 1.00 91.81 91 LEU A CA 1
ATOM 710 C C . LEU A 1 91 ? 0.758 -0.862 3.658 1.00 91.81 91 LEU A C 1
ATOM 712 O O . LEU A 1 91 ? -0.329 -1.260 4.074 1.00 91.81 91 LEU A O 1
ATOM 716 N N . ALA A 1 92 ? 1.270 -1.287 2.500 1.00 94.56 92 ALA A N 1
ATOM 717 C CA . ALA A 1 92 ? 0.624 -2.300 1.670 1.00 94.56 92 ALA A CA 1
ATOM 718 C C . ALA A 1 92 ? 0.470 -3.635 2.414 1.00 94.56 92 ALA A C 1
ATOM 720 O O . ALA A 1 92 ? -0.628 -4.191 2.455 1.00 94.56 92 ALA A O 1
ATOM 721 N N . HIS A 1 93 ? 1.533 -4.120 3.061 1.00 93.75 93 HIS A N 1
ATOM 722 C CA . HIS A 1 93 ? 1.480 -5.367 3.829 1.00 93.75 93 HIS A CA 1
ATOM 723 C C . HIS A 1 93 ? 0.563 -5.261 5.051 1.00 93.75 93 HIS A C 1
ATOM 725 O O . HIS A 1 93 ? -0.202 -6.189 5.307 1.00 93.75 93 HIS A O 1
ATOM 731 N N . LEU A 1 94 ? 0.590 -4.136 5.773 1.00 91.94 94 LEU A N 1
ATOM 732 C CA . LEU A 1 94 ? -0.313 -3.895 6.902 1.00 91.94 94 LEU A CA 1
ATOM 733 C C . LEU A 1 94 ? -1.777 -3.899 6.459 1.00 91.94 94 LEU A C 1
ATOM 735 O O . LEU A 1 94 ? -2.601 -4.557 7.090 1.00 91.94 94 LEU A O 1
ATOM 739 N N . LEU A 1 95 ? -2.093 -3.231 5.347 1.00 93.75 95 LEU A N 1
ATOM 740 C CA . LEU A 1 95 ? -3.453 -3.185 4.819 1.00 93.75 95 LEU A CA 1
ATOM 741 C C . LEU A 1 95 ? -3.940 -4.571 4.365 1.00 93.75 95 LEU A C 1
ATOM 743 O O . LEU A 1 95 ? -5.091 -4.934 4.608 1.00 93.75 95 LEU A O 1
ATOM 747 N N . LEU A 1 96 ? -3.072 -5.368 3.734 1.00 94.06 96 LEU A N 1
ATOM 748 C CA . LEU A 1 96 ? -3.396 -6.748 3.363 1.00 94.06 96 LEU A CA 1
ATOM 749 C C . LEU A 1 96 ? -3.561 -7.651 4.587 1.00 94.06 96 LEU A C 1
ATOM 751 O O . LEU A 1 96 ? -4.471 -8.476 4.606 1.00 94.06 96 LEU A O 1
ATOM 755 N N . ALA A 1 97 ? -2.719 -7.494 5.610 1.00 91.19 97 ALA A N 1
ATOM 756 C CA . ALA A 1 97 ? -2.848 -8.228 6.864 1.00 91.19 97 ALA A CA 1
ATOM 757 C C . ALA A 1 97 ? -4.165 -7.882 7.573 1.00 91.19 97 ALA A C 1
ATOM 759 O O . ALA A 1 97 ? -4.867 -8.779 8.036 1.00 91.19 97 ALA A O 1
ATOM 760 N N . GLU A 1 98 ? -4.545 -6.604 7.594 1.00 89.31 98 GLU A N 1
ATOM 761 C CA . GLU A 1 98 ? -5.838 -6.153 8.107 1.00 89.31 98 GLU A CA 1
ATOM 762 C C . GLU A 1 98 ? -6.998 -6.783 7.322 1.00 89.31 98 GLU A C 1
ATOM 764 O O . GLU A 1 98 ? -7.884 -7.394 7.916 1.00 89.31 98 GLU A O 1
ATOM 769 N N . ALA A 1 99 ? -6.970 -6.723 5.988 1.00 91.50 99 ALA A N 1
ATOM 770 C CA . ALA A 1 99 ? -7.991 -7.358 5.153 1.00 91.50 99 ALA A CA 1
ATOM 771 C C . ALA A 1 99 ? -8.065 -8.877 5.379 1.00 91.50 99 ALA A C 1
ATOM 773 O O . ALA A 1 99 ? -9.152 -9.457 5.408 1.00 91.50 99 ALA A O 1
ATOM 774 N N . ARG A 1 100 ? -6.915 -9.525 5.590 1.00 86.19 100 ARG A N 1
ATOM 775 C CA . ARG A 1 100 ? -6.833 -10.949 5.913 1.00 86.19 100 ARG A CA 1
ATOM 776 C C . ARG A 1 100 ? -7.518 -11.263 7.243 1.00 86.19 100 ARG A C 1
ATOM 778 O O . ARG A 1 100 ? -8.303 -12.203 7.309 1.00 86.19 100 ARG A O 1
ATOM 785 N N . LEU A 1 101 ? -7.286 -10.444 8.269 1.00 83.88 101 LEU A N 1
ATOM 786 C CA . LEU A 1 101 ? -7.928 -10.592 9.579 1.00 83.88 101 LEU A CA 1
ATOM 787 C C . LEU A 1 101 ? -9.457 -10.495 9.511 1.00 83.88 101 LEU A C 1
ATOM 789 O O . LEU A 1 101 ? -10.125 -11.142 10.309 1.00 83.88 101 LEU A O 1
ATOM 793 N N . TYR A 1 102 ? -10.007 -9.708 8.582 1.00 81.19 102 TYR A N 1
ATOM 794 C CA . TYR A 1 102 ? -11.460 -9.570 8.413 1.00 81.19 102 TYR A CA 1
ATOM 795 C C . TYR A 1 102 ? -12.096 -10.626 7.506 1.00 81.19 102 TYR A C 1
ATOM 797 O O . TYR A 1 102 ? -13.314 -10.778 7.525 1.00 81.19 102 TYR A O 1
ATOM 805 N N . THR A 1 103 ? -11.303 -11.314 6.686 1.00 84.75 103 THR A N 1
ATOM 806 C CA . THR A 1 103 ? -11.809 -12.293 5.709 1.00 84.75 103 THR A CA 1
ATOM 807 C C . THR A 1 103 ? -11.675 -13.737 6.170 1.00 84.75 103 THR A C 1
ATOM 809 O O . THR A 1 103 ? -12.379 -14.588 5.640 1.00 84.75 103 THR A O 1
ATOM 812 N N . HIS A 1 104 ? -10.778 -14.029 7.114 1.00 78.00 104 HIS A N 1
ATOM 813 C CA . HIS A 1 104 ? -10.597 -15.381 7.644 1.00 78.00 104 HIS A CA 1
ATOM 814 C C . HIS A 1 104 ? -11.659 -15.721 8.695 1.00 78.00 104 HIS A C 1
ATOM 816 O O . HIS A 1 104 ? -12.139 -14.845 9.420 1.00 78.00 104 HIS A O 1
ATOM 822 N N . GLU A 1 105 ? -11.980 -17.011 8.800 1.00 79.44 105 GLU A N 1
ATOM 823 C CA . GLU A 1 105 ? -12.816 -17.542 9.876 1.00 79.44 105 GLU A CA 1
ATOM 824 C C . GLU A 1 105 ? -12.186 -17.212 11.246 1.00 79.44 105 GLU A C 1
ATOM 826 O O . GLU A 1 105 ? -10.954 -17.169 11.381 1.00 79.44 105 GLU A O 1
ATOM 831 N N . PRO A 1 106 ? -12.998 -16.966 12.290 1.00 74.06 106 PRO A N 1
ATOM 832 C CA . PRO A 1 106 ? -12.510 -16.486 13.583 1.00 74.06 106 PRO A CA 1
ATOM 833 C C . PRO A 1 106 ? -11.482 -17.428 14.231 1.00 74.06 106 PRO A C 1
ATOM 835 O O . PRO A 1 106 ? -10.607 -16.964 14.965 1.00 74.06 106 PRO A O 1
ATOM 838 N N . GLU A 1 107 ? -11.546 -18.728 13.933 1.00 78.62 107 GLU A N 1
ATOM 839 C CA . GLU A 1 107 ? -10.586 -19.731 14.407 1.00 78.62 107 GLU A CA 1
ATOM 840 C C . GLU A 1 107 ? -9.178 -19.512 13.827 1.00 78.62 107 GLU A C 1
ATOM 842 O O . GLU A 1 107 ? -8.186 -19.511 14.561 1.00 78.62 107 GLU A O 1
ATOM 847 N N . GLU A 1 108 ? -9.074 -19.234 12.525 1.00 76.50 108 GLU A N 1
ATOM 848 C CA . GLU A 1 108 ? -7.792 -18.976 11.859 1.00 76.50 108 GLU A CA 1
ATOM 849 C C . GLU A 1 108 ? -7.187 -17.636 12.290 1.00 76.50 108 GLU A C 1
ATOM 851 O O . GLU A 1 108 ? -5.971 -17.520 12.478 1.00 76.50 108 GLU A O 1
ATOM 856 N N . ALA A 1 109 ? -8.033 -16.625 12.506 1.00 70.69 109 ALA A N 1
ATOM 857 C CA . ALA A 1 109 ? -7.597 -15.342 13.046 1.00 70.69 109 ALA A CA 1
ATOM 858 C C . ALA A 1 109 ? -6.981 -15.503 14.449 1.00 70.69 109 ALA A C 1
ATOM 860 O O . ALA A 1 109 ? -5.951 -14.889 14.742 1.00 70.69 109 ALA A O 1
ATOM 861 N N . GLY A 1 110 ? -7.570 -16.359 15.295 1.00 75.44 110 GLY A N 1
ATOM 862 C CA . GLY A 1 110 ? -7.027 -16.704 16.611 1.00 75.44 110 GLY A CA 1
ATOM 863 C C . GLY A 1 110 ? -5.636 -17.337 16.526 1.00 75.44 110 GLY A C 1
ATOM 864 O O . GLY A 1 110 ? -4.716 -16.899 17.221 1.00 75.44 110 GLY A O 1
ATOM 865 N N . ALA A 1 111 ? -5.451 -18.299 15.617 1.00 80.31 111 ALA A N 1
ATOM 866 C CA . ALA A 1 111 ? -4.161 -18.958 15.402 1.00 80.31 111 ALA A CA 1
ATOM 867 C C . ALA A 1 111 ? -3.070 -17.989 14.909 1.00 80.31 111 ALA A C 1
ATOM 869 O O . ALA A 1 111 ? -1.926 -18.052 15.363 1.00 80.31 111 ALA A O 1
ATOM 870 N N . LEU A 1 112 ? -3.412 -17.059 14.011 1.00 73.31 112 LEU A N 1
ATOM 871 C CA . LEU A 1 112 ? -2.472 -16.042 13.528 1.00 73.31 112 LEU A CA 1
ATOM 872 C C . LEU A 1 112 ? -2.037 -15.080 14.640 1.00 73.31 112 LEU A C 1
ATOM 874 O O . LEU A 1 112 ? -0.855 -14.753 14.734 1.00 73.31 112 LEU A O 1
ATOM 878 N N . VAL A 1 113 ? -2.969 -14.656 15.499 1.00 74.62 113 VAL A N 1
ATOM 879 C CA . VAL A 1 113 ? -2.655 -13.803 16.658 1.00 74.62 113 VAL A CA 1
ATOM 880 C C . VAL A 1 113 ? -1.751 -14.539 17.651 1.00 74.62 113 VAL A C 1
ATOM 882 O O . VAL A 1 113 ? -0.792 -13.941 18.136 1.00 74.62 113 VAL A O 1
ATOM 885 N N . ALA A 1 114 ? -2.009 -15.824 17.916 1.00 80.94 114 ALA A N 1
ATOM 886 C CA . ALA A 1 114 ? -1.170 -16.637 18.798 1.00 80.94 114 ALA A CA 1
ATOM 887 C C . ALA A 1 114 ? 0.270 -16.758 18.267 1.00 80.94 114 ALA A C 1
ATOM 889 O O . ALA A 1 114 ? 1.211 -16.424 18.984 1.00 80.94 114 ALA A O 1
ATOM 890 N N . ARG A 1 115 ? 0.443 -17.112 16.984 1.00 82.94 115 ARG A N 1
ATOM 891 C CA . ARG A 1 115 ? 1.772 -17.203 16.344 1.00 82.94 115 ARG A CA 1
ATOM 892 C C . ARG A 1 115 ? 2.509 -15.865 16.336 1.00 82.94 115 ARG A C 1
ATOM 894 O O . ARG A 1 115 ? 3.712 -15.827 16.569 1.00 82.94 115 ARG A O 1
ATOM 901 N N . ALA A 1 116 ? 1.800 -14.760 16.093 1.00 73.50 116 ALA A N 1
ATOM 902 C CA . ALA A 1 116 ? 2.393 -13.428 16.186 1.00 73.50 116 ALA A CA 1
ATOM 903 C C . ALA A 1 116 ? 2.869 -13.118 17.619 1.00 73.50 116 ALA A C 1
ATOM 905 O O . ALA A 1 116 ? 3.941 -12.542 17.794 1.00 73.50 116 ALA A O 1
ATOM 906 N N . GLY A 1 117 ? 2.109 -13.536 18.638 1.00 79.81 117 GLY A N 1
ATOM 907 C CA . GLY A 1 117 ? 2.506 -13.437 20.044 1.00 79.81 117 GLY A CA 1
ATOM 908 C C . GLY A 1 117 ? 3.769 -14.240 20.368 1.00 79.81 117 GLY A C 1
ATOM 909 O O . GLY A 1 117 ? 4.676 -13.711 21.003 1.00 79.81 117 GLY A O 1
ATOM 910 N N . GLU A 1 118 ? 3.860 -15.478 19.880 1.00 90.06 118 GLU A N 1
ATOM 911 C CA . GLU A 1 118 ? 5.045 -16.336 20.036 1.00 90.06 118 GLU A CA 1
ATOM 912 C C . GLU A 1 118 ? 6.288 -15.725 19.379 1.00 90.06 118 GLU A C 1
ATOM 914 O O . GLU A 1 118 ? 7.354 -15.690 19.990 1.00 90.06 118 GLU A O 1
ATOM 919 N N . MET A 1 119 ? 6.149 -15.185 18.162 1.00 79.00 119 MET A N 1
ATOM 920 C CA . MET A 1 119 ? 7.257 -14.532 17.458 1.00 79.00 119 MET A CA 1
ATOM 921 C C . MET A 1 119 ? 7.802 -13.317 18.216 1.00 79.00 119 MET A C 1
ATOM 923 O O . MET A 1 119 ? 9.012 -13.122 18.242 1.00 79.00 119 MET A O 1
ATOM 927 N N . MET A 1 120 ? 6.933 -12.513 18.839 1.00 78.94 120 MET A N 1
ATOM 928 C CA . MET A 1 120 ? 7.354 -11.357 19.647 1.00 78.94 120 MET A CA 1
ATOM 929 C C . MET A 1 120 ? 7.998 -11.753 20.982 1.00 78.94 120 MET A C 1
ATOM 931 O O . MET A 1 120 ? 8.685 -10.935 21.586 1.00 78.94 120 MET A O 1
ATOM 935 N N . ALA A 1 121 ? 7.757 -12.976 21.459 1.00 87.75 121 ALA A N 1
ATOM 936 C CA . ALA A 1 121 ? 8.310 -13.487 22.709 1.00 87.75 121 ALA A CA 1
ATOM 937 C C . ALA A 1 121 ? 9.659 -14.209 22.532 1.00 87.75 121 ALA A C 1
ATOM 939 O O . ALA A 1 121 ? 10.259 -14.609 23.531 1.00 87.75 121 ALA A O 1
ATOM 940 N N . MET A 1 122 ? 10.144 -14.396 21.296 1.00 77.50 122 MET A N 1
ATOM 941 C CA . MET A 1 122 ? 11.475 -14.961 21.074 1.00 77.50 122 MET A CA 1
ATOM 942 C C . MET A 1 122 ? 12.558 -13.960 21.503 1.00 77.50 122 MET A C 1
ATOM 944 O O . MET A 1 122 ? 12.508 -12.806 21.077 1.00 77.50 122 MET A O 1
ATOM 948 N N . PRO A 1 123 ? 13.534 -14.381 22.326 1.00 77.12 123 PRO A N 1
ATOM 949 C CA . PRO A 1 123 ? 14.699 -13.559 22.627 1.00 77.12 123 PRO A CA 1
ATOM 950 C C . PRO A 1 123 ? 15.552 -13.368 21.363 1.00 77.12 123 PRO A C 1
ATOM 952 O O . PRO A 1 123 ? 15.669 -14.295 20.559 1.00 77.12 123 PRO A O 1
ATOM 955 N N . GLU A 1 124 ? 16.100 -12.159 21.207 1.00 65.81 124 GLU A N 1
ATOM 956 C CA . GLU A 1 124 ? 17.007 -11.772 20.111 1.00 65.81 124 GLU A CA 1
ATOM 957 C C . GLU A 1 124 ? 18.280 -12.629 20.044 1.00 65.81 124 GLU A C 1
ATOM 959 O O . GLU A 1 124 ? 18.819 -12.997 21.117 1.00 65.81 124 GLU A O 1
#

Sequence (124 aa):
GSMCCLRSALLGVLVERALAQATYPSEFRFSWCLGSECYDHTISAAHFQLRIQRYYAVGARPPLKEALFAATLPPPYQKELLWSCPGFSVLAHLLLAEARLYTHEPEEAGALVARAGEMMAMPE

Organism: NCBI:txid1333877

Foldseek 3Di:
DPVVVVVLVVVLVVLVVLLVPPAPVQ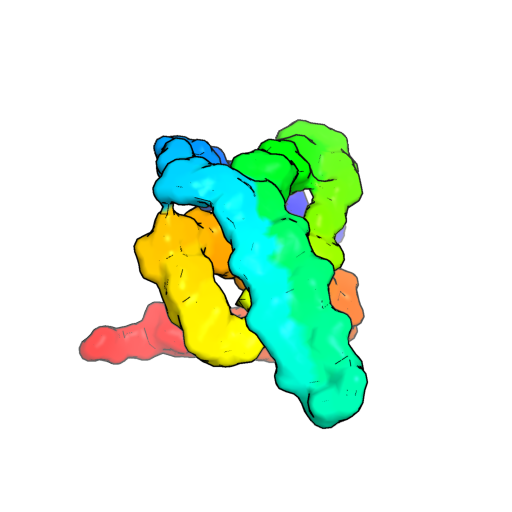KDWDWDDDPPDIDIDMDGLNVLSVQVNCCSPPVDDHPLVNLVCLVPDPPVVVVVCCVRRVSSNVVSVVVVVVVVLVPDDVVVNVVVVVVVVVVVPDDD

Radius of gyration: 16.24 Å; chains: 1; bounding box: 35×32×47 Å

pLDDT: mean 82.23, std 15.1, range [35.19, 96.31]

Secondary structure (DSSP, 8-state):
--HHHHHHHHHHHHHHHHHTS--SS-EEEEEEEETTEEEEEEEEHHHHHHHHHHHHHH-PPP-HHHHHHHHHS-HHHHHHHHHH-HHHHHHHHHHHHHHHHHHS-HHHHHHHHHHHHHHHTS--